Protein AF-A0A9P0TUX2-F1 (afdb_monomer_lite)

Radius of gyration: 12.16 Å; chains: 1; bounding box: 35×17×26 Å

pLDDT: mean 75.04, std 13.21, range [36.91, 89.19]

Secondary structure (DSSP, 8-state):
----PPPPHHHHHHHHHHHHHH--TT-PPSSHHHHHHHHHHHHHHHHHHHHSTTS----HHHHHHH--

Sequence (68 aa):
MDSRVRASPEQLSTLLEYMENHGDLARPLAGAQGRLSSDRQWSEPTNILNAVGGGVNKTIDKWKKVST

Structure (mmCIF, N/CA/C/O backbone):
data_AF-A0A9P0TUX2-F1
#
_entry.id   AF-A0A9P0TUX2-F1
#
loop_
_atom_site.group_PDB
_atom_site.id
_atom_site.type_symbol
_atom_site.label_atom_id
_atom_site.label_alt_id
_atom_site.label_comp_id
_atom_site.label_asym_id
_atom_site.label_entity_id
_atom_site.label_seq_id
_atom_site.pdbx_PDB_ins_code
_atom_site.Cartn_x
_atom_site.Cartn_y
_atom_site.Cartn_z
_atom_site.occupancy
_atom_site.B_iso_or_equiv
_atom_site.auth_seq_id
_atom_site.auth_comp_id
_atom_site.auth_asym_id
_atom_site.auth_atom_id
_atom_site.pdbx_PDB_model_num
ATOM 1 N N . MET A 1 1 ? -19.140 1.325 -20.088 1.00 36.91 1 MET A N 1
ATOM 2 C CA . MET A 1 1 ? -18.671 2.313 -19.097 1.00 36.91 1 MET A CA 1
ATOM 3 C C . MET A 1 1 ? -17.819 1.582 -18.073 1.00 36.91 1 MET A C 1
ATOM 5 O O . MET A 1 1 ? -18.378 0.872 -17.248 1.00 36.91 1 MET A O 1
ATOM 9 N N . ASP A 1 2 ? -16.493 1.696 -18.126 1.00 41.84 2 ASP A N 1
ATOM 10 C CA . ASP A 1 2 ? -15.642 1.252 -17.018 1.00 41.84 2 ASP A CA 1
ATOM 11 C C . ASP A 1 2 ? -15.893 2.180 -15.831 1.00 41.84 2 ASP A C 1
ATOM 13 O O . ASP A 1 2 ? -15.306 3.262 -15.732 1.00 41.84 2 ASP A O 1
ATOM 17 N N . SER A 1 3 ? -16.813 1.789 -14.952 1.00 50.72 3 SER A N 1
ATOM 18 C CA . SER A 1 3 ? -16.993 2.435 -13.658 1.00 50.72 3 SER A CA 1
ATOM 19 C C . SER A 1 3 ? -15.647 2.391 -12.945 1.00 50.72 3 SER A C 1
ATOM 21 O O . SER A 1 3 ? -15.216 1.342 -12.468 1.00 50.72 3 SER A O 1
ATOM 23 N N . ARG A 1 4 ? -14.927 3.519 -12.932 1.00 60.34 4 ARG A N 1
ATOM 24 C CA . ARG A 1 4 ? -13.681 3.674 -12.178 1.00 60.34 4 ARG A CA 1
ATOM 25 C C . ARG A 1 4 ? -14.051 3.610 -10.702 1.00 60.34 4 ARG A C 1
ATOM 27 O O . ARG A 1 4 ? -14.287 4.641 -10.082 1.00 60.34 4 ARG A O 1
ATOM 34 N N . VAL A 1 5 ? -14.164 2.397 -10.165 1.00 67.44 5 VAL A N 1
ATOM 35 C CA . VAL A 1 5 ? -14.513 2.188 -8.760 1.00 67.44 5 VAL A CA 1
ATOM 36 C C . VAL A 1 5 ? -13.431 2.877 -7.937 1.00 67.44 5 VAL A C 1
ATOM 38 O O . VAL A 1 5 ? -12.247 2.576 -8.111 1.00 67.44 5 VAL A O 1
ATOM 41 N N . ARG A 1 6 ? -13.802 3.880 -7.144 1.00 75.88 6 ARG A N 1
ATOM 42 C CA . ARG A 1 6 ? -12.843 4.609 -6.309 1.00 75.88 6 ARG A CA 1
ATOM 43 C C . ARG A 1 6 ? -12.371 3.700 -5.180 1.00 75.88 6 ARG A C 1
ATOM 45 O O . ARG A 1 6 ? -13.114 2.825 -4.753 1.00 75.88 6 ARG A O 1
ATOM 52 N N . ALA A 1 7 ? -11.122 3.882 -4.760 1.00 81.44 7 ALA A N 1
ATOM 53 C CA . ALA A 1 7 ? -10.645 3.256 -3.537 1.00 81.44 7 ALA A CA 1
ATOM 54 C C . ALA A 1 7 ? -11.474 3.769 -2.356 1.00 81.44 7 ALA A C 1
ATOM 56 O O . ALA A 1 7 ? -11.839 4.950 -2.335 1.00 81.44 7 ALA A O 1
ATOM 57 N N . SER A 1 8 ? -11.787 2.883 -1.416 1.00 85.38 8 SER A N 1
ATOM 58 C CA . SER A 1 8 ? -12.455 3.269 -0.175 1.00 85.38 8 SER A CA 1
ATOM 59 C C . SER A 1 8 ? -11.529 4.174 0.649 1.00 85.38 8 SER A C 1
ATOM 61 O O . SER A 1 8 ? -10.304 4.075 0.506 1.00 85.38 8 SER A O 1
ATOM 63 N N . PRO A 1 9 ? -12.069 5.070 1.490 1.00 84.19 9 PRO A N 1
ATOM 64 C CA . PRO A 1 9 ? -11.249 5.953 2.315 1.00 84.19 9 PRO A CA 1
ATOM 65 C C . PRO A 1 9 ? -10.266 5.176 3.199 1.00 84.19 9 PRO A C 1
ATOM 67 O O . PRO A 1 9 ? -9.121 5.597 3.323 1.00 84.19 9 PRO A O 1
ATOM 70 N N . GLU A 1 10 ? -10.647 3.998 3.699 1.00 87.38 10 GLU A N 1
ATOM 71 C CA . GLU A 1 10 ? -9.766 3.120 4.477 1.00 87.38 10 GLU A CA 1
ATOM 72 C C . GLU A 1 10 ? -8.564 2.656 3.648 1.00 87.38 10 GLU A C 1
ATOM 74 O O . GLU A 1 10 ? -7.430 2.724 4.106 1.00 87.38 10 GLU A O 1
ATOM 79 N N . GLN A 1 11 ? -8.790 2.261 2.392 1.00 86.81 11 GLN A N 1
ATOM 80 C CA . GLN A 1 11 ? -7.709 1.884 1.480 1.00 86.81 11 GLN A CA 1
ATOM 81 C C . GLN A 1 11 ? -6.798 3.076 1.172 1.00 86.81 11 GLN A C 1
ATOM 83 O O . GLN A 1 11 ? -5.585 2.921 1.087 1.00 86.81 11 GLN A O 1
ATOM 88 N N . LEU A 1 12 ? -7.357 4.277 1.015 1.00 84.88 12 LEU A N 1
ATOM 89 C CA . LEU A 1 12 ? -6.548 5.473 0.795 1.00 84.88 12 LEU A CA 1
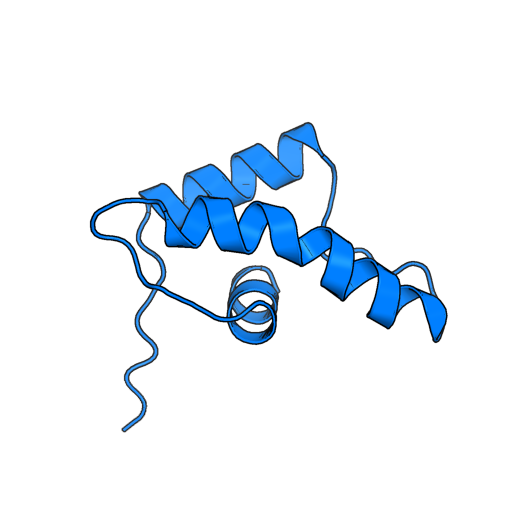ATOM 90 C C . LEU A 1 12 ? -5.676 5.785 2.022 1.00 84.88 12 LEU A C 1
ATOM 92 O O . LEU A 1 12 ? -4.488 6.047 1.868 1.00 84.88 12 LEU A O 1
ATOM 96 N N . SER A 1 13 ? -6.239 5.702 3.229 1.00 88.06 13 SER A N 1
ATOM 97 C CA . SER A 1 13 ? -5.497 5.883 4.480 1.00 88.06 13 SER A CA 1
ATOM 98 C C . SER A 1 13 ? -4.391 4.843 4.646 1.00 88.06 13 SER A C 1
ATOM 100 O O . SER A 1 13 ? -3.261 5.219 4.937 1.00 88.06 13 SER A O 1
ATOM 102 N N . THR A 1 14 ? -4.668 3.564 4.380 1.00 89.12 14 THR A N 1
ATOM 103 C CA . THR A 1 14 ? -3.648 2.504 4.419 1.00 89.12 14 THR A CA 1
ATOM 104 C C . THR A 1 14 ? -2.536 2.737 3.394 1.00 89.12 14 THR A C 1
ATOM 106 O O . THR A 1 14 ? -1.368 2.498 3.691 1.00 89.12 14 THR A O 1
ATOM 109 N N . LEU A 1 15 ? -2.866 3.232 2.195 1.00 85.88 15 LEU A N 1
ATOM 110 C CA . LEU A 1 15 ? -1.865 3.575 1.180 1.00 85.88 15 LEU A CA 1
ATOM 111 C C . LEU A 1 15 ? -0.956 4.718 1.653 1.00 85.88 15 LEU A C 1
ATOM 113 O O . LEU A 1 15 ? 0.258 4.640 1.478 1.00 85.88 15 LEU A O 1
ATOM 117 N N . LEU A 1 16 ? -1.540 5.765 2.242 1.00 86.31 16 LEU A N 1
ATOM 118 C CA . LEU A 1 16 ? -0.800 6.923 2.750 1.00 86.31 16 LEU A CA 1
ATOM 119 C C . LEU A 1 16 ? 0.097 6.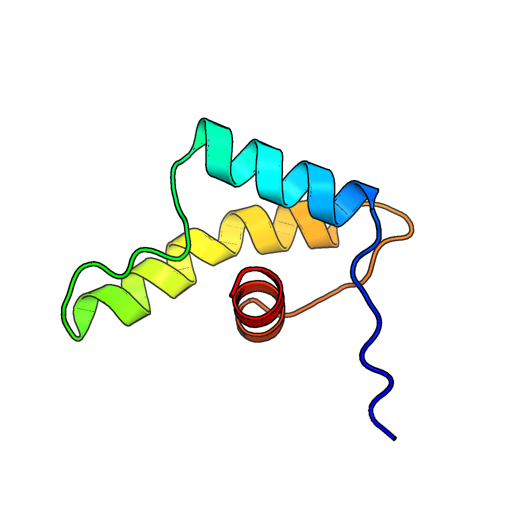549 3.935 1.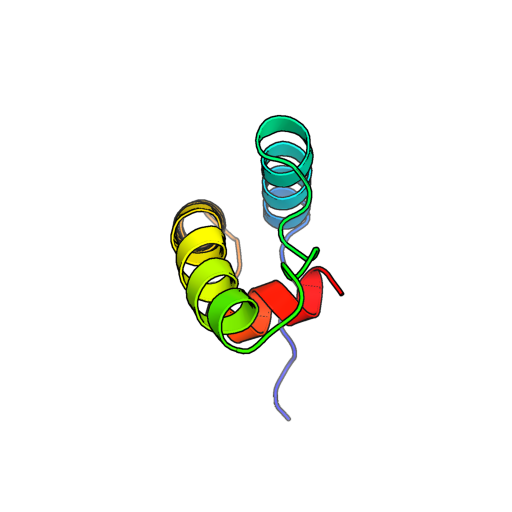00 86.31 16 LEU A C 1
ATOM 121 O O . LEU A 1 16 ? 1.267 6.916 3.935 1.00 86.31 16 LEU A O 1
ATOM 125 N N . GLU A 1 17 ? -0.410 5.768 4.890 1.00 88.94 17 GLU A N 1
ATOM 126 C CA . GLU A 1 17 ? 0.371 5.261 6.027 1.00 88.94 17 GLU A CA 1
ATOM 127 C C . GLU A 1 17 ? 1.549 4.397 5.553 1.00 88.94 17 GLU A C 1
ATOM 129 O O . GLU A 1 17 ? 2.678 4.543 6.024 1.00 88.94 17 GLU A O 1
ATOM 134 N N . TYR A 1 18 ? 1.318 3.549 4.545 1.00 85.88 18 TYR A N 1
ATOM 135 C CA . TYR A 1 18 ? 2.381 2.746 3.951 1.00 85.88 18 TYR A CA 1
ATOM 136 C C . TYR A 1 18 ? 3.458 3.621 3.291 1.00 85.88 18 TYR A C 1
ATOM 138 O O . TYR A 1 18 ? 4.647 3.373 3.481 1.00 85.88 18 TYR A O 1
ATOM 146 N N . MET A 1 19 ? 3.071 4.658 2.541 1.00 83.12 19 MET A N 1
ATOM 147 C CA . MET A 1 19 ? 4.025 5.602 1.937 1.00 83.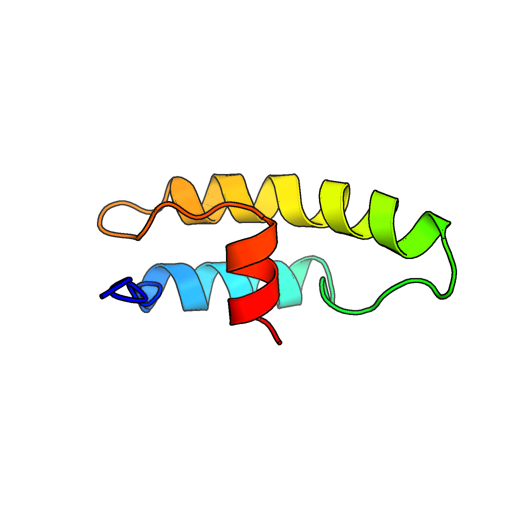12 19 MET A CA 1
ATOM 148 C C . MET A 1 19 ? 4.774 6.437 2.981 1.00 83.12 19 MET A C 1
ATOM 150 O O . MET A 1 19 ? 5.948 6.739 2.783 1.00 83.12 19 MET A O 1
ATOM 154 N N . GLU A 1 20 ? 4.133 6.799 4.091 1.00 84.50 20 GLU A N 1
ATOM 155 C CA . GLU A 1 20 ? 4.784 7.527 5.184 1.00 84.50 20 GLU A CA 1
ATOM 156 C C . GLU A 1 20 ? 5.858 6.663 5.864 1.00 84.50 20 GLU A C 1
ATOM 158 O O . GLU A 1 20 ? 6.966 7.135 6.117 1.00 84.50 20 GLU A O 1
ATOM 163 N N . ASN A 1 21 ? 5.569 5.377 6.079 1.00 83.62 21 ASN A N 1
ATOM 164 C CA . ASN A 1 21 ? 6.479 4.455 6.759 1.00 83.62 21 ASN A CA 1
ATOM 165 C C . ASN A 1 21 ? 7.587 3.884 5.847 1.00 83.62 21 ASN A C 1
ATOM 167 O O . ASN A 1 21 ? 8.701 3.629 6.304 1.00 83.62 21 ASN A O 1
ATOM 171 N N . HIS A 1 22 ? 7.303 3.672 4.555 1.00 78.00 22 HIS A N 1
ATOM 172 C CA . HIS A 1 22 ? 8.236 3.055 3.596 1.00 78.00 22 HIS A CA 1
ATOM 173 C C . HIS A 1 22 ? 8.867 4.047 2.604 1.00 78.00 22 HIS A C 1
ATOM 175 O O . HIS A 1 22 ? 9.791 3.683 1.871 1.00 78.00 22 HIS A O 1
ATOM 181 N N . GLY A 1 23 ? 8.405 5.297 2.594 1.00 74.31 23 GLY A N 1
ATOM 182 C CA . GLY A 1 23 ? 8.805 6.318 1.635 1.00 74.31 23 GLY A CA 1
ATOM 183 C C . GLY A 1 23 ? 7.972 6.302 0.351 1.00 74.31 23 GLY A C 1
ATOM 184 O O . GLY A 1 23 ? 7.131 5.436 0.105 1.00 74.31 23 GLY A O 1
ATOM 185 N N . ASP A 1 24 ? 8.220 7.303 -0.492 1.00 70.00 24 ASP A N 1
ATOM 186 C CA . ASP A 1 24 ? 7.430 7.547 -1.694 1.00 70.00 24 ASP A CA 1
ATOM 187 C C . ASP A 1 24 ? 7.551 6.397 -2.714 1.00 70.00 24 ASP A C 1
ATOM 189 O O . ASP A 1 24 ? 8.616 6.137 -3.283 1.00 70.00 24 ASP A O 1
ATOM 193 N N . LEU A 1 25 ? 6.429 5.711 -2.958 1.00 68.69 25 LEU A N 1
ATOM 194 C CA . LEU A 1 25 ? 6.321 4.615 -3.928 1.00 68.69 25 LEU A CA 1
ATOM 195 C C . LEU A 1 25 ? 6.284 5.094 -5.387 1.00 68.69 25 LEU A C 1
ATOM 197 O O . LEU A 1 25 ? 6.420 4.279 -6.309 1.00 68.69 25 LEU A O 1
ATOM 201 N N . ALA A 1 26 ? 6.046 6.388 -5.607 1.00 62.66 26 ALA A N 1
ATOM 202 C CA . ALA A 1 26 ? 5.940 6.997 -6.923 1.00 62.66 26 ALA A CA 1
ATOM 203 C C . ALA A 1 26 ? 7.285 7.526 -7.433 1.00 62.66 26 ALA A C 1
ATOM 205 O O . ALA A 1 26 ? 7.403 7.747 -8.637 1.00 62.66 26 ALA A O 1
ATOM 206 N N . ARG A 1 27 ? 8.307 7.675 -6.578 1.00 61.12 27 ARG A N 1
ATOM 207 C CA . ARG A 1 27 ? 9.637 8.161 -6.958 1.00 61.12 27 ARG A CA 1
ATOM 208 C C . ARG A 1 27 ? 10.368 7.103 -7.791 1.00 61.12 27 ARG A C 1
ATOM 210 O O . ARG A 1 27 ? 10.925 6.154 -7.234 1.00 61.12 27 ARG A O 1
ATOM 217 N N . PRO A 1 28 ? 10.440 7.243 -9.126 1.00 54.56 28 PRO A N 1
ATOM 218 C CA . PRO A 1 28 ? 11.182 6.301 -9.938 1.00 54.56 28 PRO A CA 1
ATOM 219 C C . PRO A 1 28 ? 12.664 6.600 -9.712 1.00 54.56 28 PRO A C 1
ATOM 221 O O . PRO A 1 28 ? 13.118 7.726 -9.932 1.00 54.56 28 PRO A O 1
ATOM 224 N N . LEU A 1 29 ? 13.448 5.600 -9.310 1.00 53.78 29 LEU A N 1
ATOM 225 C CA . LEU A 1 29 ? 14.890 5.652 -9.553 1.00 53.78 29 LEU A CA 1
ATOM 226 C C . LEU A 1 29 ? 15.066 5.816 -11.069 1.00 53.78 29 LEU A C 1
ATOM 228 O O . LEU A 1 29 ? 14.576 4.990 -11.839 1.00 53.78 29 LEU A O 1
ATOM 232 N N . ALA A 1 30 ? 15.664 6.923 -11.508 1.00 51.47 30 ALA A N 1
ATOM 233 C CA . ALA A 1 30 ? 15.756 7.257 -12.925 1.00 51.47 30 ALA A CA 1
ATOM 234 C C . ALA A 1 30 ? 16.362 6.090 -13.736 1.00 51.47 30 ALA A C 1
ATOM 236 O O . ALA A 1 30 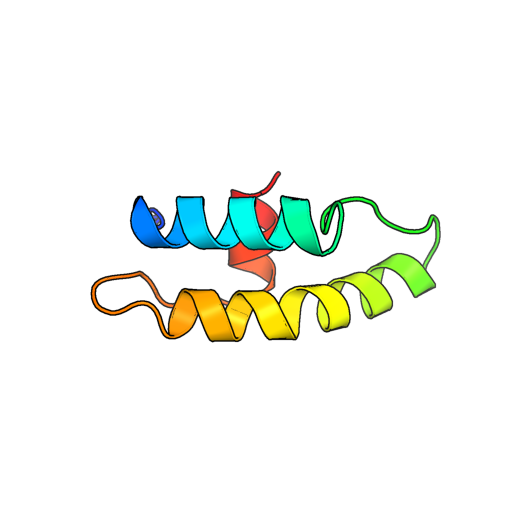? 17.419 5.570 -13.386 1.00 51.47 30 ALA A O 1
ATOM 237 N N . GLY A 1 31 ? 15.694 5.678 -14.822 1.00 55.81 31 GLY A N 1
ATOM 238 C CA . GLY A 1 31 ? 16.184 4.655 -15.758 1.00 55.81 31 GLY A CA 1
ATOM 239 C C . GLY A 1 31 ? 15.299 3.407 -15.897 1.00 55.81 31 GLY A C 1
ATOM 240 O O . GLY A 1 31 ? 14.266 3.256 -15.248 1.00 55.81 31 GLY A O 1
ATOM 241 N N . ALA A 1 32 ? 15.697 2.486 -16.783 1.00 54.78 32 ALA A N 1
ATOM 242 C CA . ALA A 1 32 ? 14.939 1.267 -17.100 1.00 54.78 32 ALA A CA 1
ATOM 243 C C . ALA A 1 32 ? 14.770 0.315 -15.897 1.00 54.78 32 ALA A C 1
ATOM 245 O O . ALA A 1 32 ? 13.756 -0.375 -15.803 1.00 54.78 32 ALA A O 1
ATOM 246 N N . GLN A 1 33 ? 15.714 0.333 -14.949 1.00 55.75 33 GLN A N 1
ATOM 247 C CA . GLN A 1 33 ? 15.627 -0.418 -13.692 1.00 55.75 33 GLN A CA 1
ATOM 248 C C . GLN A 1 33 ? 14.561 0.137 -12.735 1.00 55.75 33 GLN A C 1
ATOM 250 O O . GLN A 1 33 ? 13.962 -0.638 -11.993 1.00 55.75 33 GLN A O 1
ATOM 255 N N . GLY A 1 34 ? 14.249 1.438 -12.802 1.00 57.66 34 GLY A N 1
ATOM 256 C CA . GLY A 1 34 ? 13.228 2.064 -11.961 1.00 57.66 34 GLY A CA 1
ATOM 257 C C . GLY A 1 34 ? 11.846 1.448 -12.144 1.00 57.66 34 GLY A C 1
ATOM 258 O O . GLY A 1 34 ? 11.139 1.236 -11.170 1.00 57.66 34 GLY A O 1
ATOM 259 N N . ARG A 1 35 ? 11.484 1.059 -13.375 1.00 58.41 35 ARG A N 1
ATOM 260 C CA . ARG A 1 35 ? 10.170 0.459 -13.669 1.00 58.41 35 ARG A CA 1
ATOM 261 C C . ARG A 1 35 ? 9.981 -0.929 -13.052 1.00 58.41 35 ARG A C 1
ATOM 263 O O . ARG A 1 35 ? 8.897 -1.218 -12.551 1.00 58.41 35 ARG A O 1
ATOM 270 N N . LEU A 1 36 ? 11.021 -1.765 -13.073 1.00 59.19 36 LEU A N 1
ATOM 271 C CA . LEU A 1 36 ? 10.994 -3.099 -12.459 1.00 59.19 36 LEU A CA 1
ATOM 272 C C . LEU A 1 36 ? 11.001 -3.006 -10.928 1.00 59.19 36 LEU A C 1
ATOM 274 O O . LEU A 1 36 ? 10.272 -3.744 -10.265 1.00 59.19 36 LEU A O 1
ATOM 278 N N . SER A 1 37 ? 11.772 -2.065 -10.374 1.00 62.41 37 SER A N 1
ATOM 279 C CA . SER A 1 37 ? 11.781 -1.790 -8.935 1.00 62.41 37 SER A CA 1
ATOM 280 C C . SER A 1 37 ? 10.431 -1.266 -8.453 1.00 62.41 37 SER A C 1
ATOM 282 O O . SER A 1 37 ? 9.922 -1.763 -7.451 1.00 62.41 37 SER A O 1
ATOM 284 N N . SER A 1 38 ? 9.789 -0.369 -9.210 1.00 67.12 38 SER A N 1
ATOM 285 C CA . SER A 1 38 ? 8.449 0.115 -8.881 1.00 67.12 38 SER A CA 1
ATOM 286 C C . SER A 1 38 ? 7.432 -1.024 -8.832 1.00 67.12 38 SER A C 1
ATOM 288 O O . SER A 1 38 ? 6.613 -1.061 -7.929 1.00 67.12 38 SER A O 1
ATOM 290 N N . ASP A 1 39 ? 7.438 -1.982 -9.761 1.00 70.00 39 ASP A N 1
ATOM 291 C CA . ASP A 1 39 ? 6.460 -3.080 -9.693 1.00 70.00 39 ASP A CA 1
ATOM 292 C C . ASP A 1 39 ? 6.607 -3.946 -8.435 1.00 70.00 39 ASP A C 1
ATOM 294 O O . ASP A 1 39 ? 5.618 -4.220 -7.757 1.00 70.00 39 ASP A O 1
ATOM 298 N N . ARG A 1 40 ? 7.848 -4.259 -8.043 1.00 75.50 40 ARG A N 1
ATOM 299 C CA . ARG A 1 40 ? 8.121 -4.941 -6.769 1.00 75.50 40 ARG A CA 1
ATOM 300 C C . ARG A 1 40 ? 7.700 -4.115 -5.556 1.00 75.50 40 ARG A C 1
ATOM 302 O O . ARG A 1 40 ? 7.067 -4.663 -4.661 1.00 75.50 40 ARG A O 1
ATOM 309 N N . GLN A 1 41 ? 8.008 -2.819 -5.540 1.00 78.56 41 GLN A N 1
ATOM 310 C CA . GLN A 1 41 ? 7.625 -1.918 -4.446 1.00 78.56 41 GLN A CA 1
ATOM 311 C C . GLN A 1 41 ? 6.107 -1.802 -4.290 1.00 78.56 41 GLN A C 1
ATOM 313 O O . GLN A 1 41 ? 5.615 -1.630 -3.183 1.00 78.56 41 GLN A O 1
ATOM 318 N N . TRP A 1 42 ? 5.359 -1.934 -5.386 1.00 84.44 42 TRP A N 1
ATOM 319 C CA . TRP A 1 42 ? 3.903 -1.870 -5.366 1.00 84.44 42 TRP A CA 1
ATOM 320 C C . TRP A 1 42 ? 3.221 -3.211 -5.063 1.00 84.44 42 TRP A C 1
ATOM 322 O O . TRP A 1 42 ? 2.023 -3.216 -4.783 1.00 84.44 42 TRP A O 1
ATOM 332 N N . SER A 1 43 ? 3.941 -4.336 -5.085 1.00 84.75 43 SER A N 1
ATOM 333 C CA . SER A 1 43 ? 3.366 -5.666 -4.839 1.00 84.75 43 SER A CA 1
ATOM 334 C C . SER A 1 43 ? 2.817 -5.814 -3.416 1.00 84.75 43 SER A C 1
ATOM 336 O O . SER A 1 43 ? 1.685 -6.258 -3.236 1.00 84.75 43 SER A O 1
ATOM 338 N N . GLU A 1 44 ? 3.600 -5.415 -2.415 1.00 85.62 44 GLU A N 1
ATOM 339 C CA . GLU A 1 44 ? 3.223 -5.472 -0.998 1.00 85.62 44 GLU A CA 1
ATOM 340 C C . GLU A 1 44 ? 2.016 -4.567 -0.668 1.00 85.62 44 GLU A C 1
ATOM 342 O O . GLU A 1 44 ? 0.989 -5.089 -0.225 1.00 85.62 44 GLU A O 1
ATOM 347 N N . PRO A 1 45 ? 2.035 -3.246 -0.956 1.00 86.31 45 PRO A N 1
ATOM 348 C CA . PRO A 1 45 ? 0.895 -2.381 -0.665 1.00 86.31 45 PRO A CA 1
ATOM 349 C C . PRO A 1 45 ? -0.338 -2.785 -1.473 1.00 86.31 45 PRO A C 1
ATOM 351 O O . PRO A 1 45 ? -1.446 -2.698 -0.962 1.00 86.31 45 PRO A O 1
ATOM 354 N N . THR A 1 46 ? -0.182 -3.305 -2.697 1.00 88.44 46 THR A N 1
ATOM 355 C CA . THR A 1 46 ? -1.325 -3.825 -3.464 1.00 88.44 46 THR A CA 1
ATOM 356 C C . THR A 1 46 ? -2.019 -4.964 -2.726 1.00 88.44 46 THR A C 1
ATOM 358 O O . THR A 1 46 ? -3.245 -4.955 -2.646 1.00 88.44 46 THR A O 1
ATOM 361 N N . ASN A 1 47 ? -1.270 -5.913 -2.160 1.00 89.19 47 ASN A N 1
ATOM 362 C CA . ASN A 1 47 ? -1.854 -7.007 -1.383 1.00 89.19 47 ASN A CA 1
ATOM 363 C C . ASN A 1 47 ? -2.551 -6.496 -0.119 1.00 89.19 47 ASN A C 1
ATOM 365 O O . ASN A 1 47 ? -3.682 -6.902 0.146 1.00 89.19 47 ASN A O 1
ATOM 369 N N . ILE A 1 48 ? -1.923 -5.571 0.612 1.00 88.69 48 ILE A N 1
ATOM 370 C CA . ILE A 1 48 ? -2.497 -4.969 1.824 1.00 88.69 48 ILE A CA 1
ATOM 371 C C . ILE A 1 48 ? -3.814 -4.250 1.493 1.00 88.69 48 ILE A C 1
ATOM 373 O O . ILE A 1 48 ? -4.840 -4.510 2.117 1.00 88.69 48 ILE A O 1
ATOM 377 N N . LEU A 1 49 ? -3.820 -3.402 0.463 1.00 87.81 49 LEU A N 1
ATOM 378 C CA . LEU A 1 49 ? -4.996 -2.633 0.042 1.00 87.81 49 LEU A CA 1
ATOM 379 C C . LEU A 1 49 ? -6.126 -3.530 -0.448 1.00 87.81 49 LEU A C 1
ATOM 381 O O . LEU A 1 49 ? -7.294 -3.283 -0.155 1.00 87.81 49 LEU A O 1
ATOM 385 N N . ASN A 1 50 ? -5.779 -4.581 -1.184 1.00 88.94 50 ASN A N 1
ATOM 386 C CA . ASN A 1 50 ? -6.724 -5.568 -1.688 1.00 88.94 50 ASN A CA 1
ATOM 387 C C . ASN A 1 50 ? -7.305 -6.456 -0.573 1.00 88.94 50 ASN A C 1
ATOM 389 O O . ASN A 1 50 ? -8.377 -7.029 -0.771 1.00 88.94 50 ASN A O 1
ATOM 393 N N . ALA A 1 51 ? -6.625 -6.557 0.572 1.00 87.94 51 ALA A N 1
ATOM 394 C CA . ALA A 1 51 ? -7.092 -7.268 1.759 1.00 87.94 51 ALA A CA 1
ATOM 395 C C . ALA A 1 51 ? -8.004 -6.417 2.665 1.00 87.94 51 ALA A C 1
ATOM 397 O O . ALA A 1 51 ? -8.662 -6.968 3.548 1.00 87.94 51 ALA A O 1
ATOM 398 N N . VAL A 1 52 ? -8.092 -5.097 2.446 1.00 86.12 52 VAL A N 1
ATOM 399 C CA . VAL A 1 52 ? -9.028 -4.227 3.174 1.00 86.12 52 VAL A CA 1
ATOM 400 C C . VAL A 1 52 ? -10.468 -4.616 2.820 1.00 86.12 52 VAL A C 1
ATOM 402 O O . VAL A 1 52 ? -10.925 -4.449 1.685 1.00 86.12 52 VAL A O 1
ATOM 405 N N . GLY A 1 53 ? -11.195 -5.146 3.805 1.00 77.69 53 GLY A N 1
ATOM 406 C CA . GLY A 1 53 ? -12.588 -5.566 3.655 1.00 77.69 53 GLY A CA 1
ATOM 407 C C . GLY A 1 53 ? -13.509 -4.398 3.292 1.00 77.69 53 GLY A C 1
ATOM 408 O O . GLY A 1 53 ? -13.408 -3.320 3.865 1.00 77.69 53 GLY A O 1
ATOM 409 N N . GLY A 1 54 ? -14.402 -4.601 2.316 1.00 74.75 54 GLY A N 1
ATOM 410 C CA . GLY A 1 54 ? -15.275 -3.536 1.793 1.00 74.75 54 GLY A CA 1
ATOM 411 C C . GLY A 1 54 ? -14.579 -2.559 0.833 1.00 74.75 54 GLY A C 1
ATOM 412 O O . GLY A 1 54 ? -15.205 -1.615 0.351 1.00 74.75 54 GLY A O 1
ATOM 413 N N . GLY A 1 55 ? -13.298 -2.791 0.538 1.00 78.12 55 GLY A N 1
ATOM 414 C CA . GLY A 1 55 ? -12.514 -2.061 -0.447 1.00 78.12 55 GLY A CA 1
ATOM 415 C C . GLY A 1 55 ? -12.627 -2.607 -1.872 1.00 78.12 55 GLY A C 1
ATOM 416 O O . GLY A 1 55 ? -13.257 -3.630 -2.145 1.00 78.12 55 GLY A O 1
ATOM 417 N N . VAL A 1 56 ? -11.972 -1.922 -2.808 1.00 83.06 56 VAL A N 1
ATOM 418 C CA . VAL A 1 56 ? -11.847 -2.371 -4.200 1.00 83.06 56 VAL A CA 1
ATOM 419 C C . VAL A 1 56 ? -10.582 -3.181 -4.406 1.00 83.06 56 VAL A C 1
ATOM 421 O O . VAL A 1 56 ? -9.506 -2.788 -3.964 1.00 83.06 56 VAL A O 1
ATOM 424 N N . ASN A 1 57 ? -10.691 -4.270 -5.158 1.00 84.44 57 ASN A N 1
ATOM 425 C CA . ASN A 1 57 ? -9.522 -5.014 -5.595 1.00 84.44 57 ASN A CA 1
ATOM 426 C C . ASN A 1 57 ? -8.983 -4.395 -6.892 1.00 84.44 57 ASN A C 1
ATOM 428 O O . ASN A 1 57 ? -9.723 -4.219 -7.867 1.00 84.44 57 ASN A O 1
ATOM 432 N N . LYS A 1 58 ? -7.709 -4.011 -6.901 1.00 84.69 58 LYS A N 1
ATOM 433 C CA . LYS A 1 58 ? -7.054 -3.376 -8.050 1.00 84.69 58 LYS A CA 1
ATOM 434 C C . LYS A 1 58 ? -5.705 -4.026 -8.316 1.00 84.69 58 LYS A C 1
ATOM 436 O O . LYS A 1 58 ? -5.035 -4.520 -7.415 1.00 84.69 58 LYS A O 1
ATOM 441 N N . THR A 1 59 ? -5.298 -3.987 -9.579 1.00 84.62 59 THR A N 1
ATOM 442 C CA . THR A 1 59 ? -3.941 -4.350 -9.983 1.00 84.62 59 THR A CA 1
ATOM 443 C C . THR A 1 59 ? -2.958 -3.239 -9.618 1.00 84.62 59 THR A C 1
ATOM 445 O O . THR A 1 59 ? -3.350 -2.078 -9.473 1.00 84.62 59 THR A O 1
ATOM 448 N N . ILE A 1 60 ? -1.669 -3.576 -9.549 1.00 83.69 60 ILE A N 1
ATOM 449 C CA . ILE A 1 60 ? -0.575 -2.624 -9.303 1.00 83.69 60 ILE A CA 1
ATOM 450 C C . ILE A 1 60 ? -0.671 -1.387 -10.220 1.00 83.69 60 ILE A C 1
ATOM 452 O O . ILE A 1 60 ? -0.588 -0.260 -9.744 1.00 83.69 60 ILE A O 1
ATOM 456 N N . ASP A 1 61 ? -0.917 -1.567 -11.525 1.00 80.62 61 ASP A N 1
ATOM 457 C CA . ASP A 1 61 ? -1.058 -0.453 -12.485 1.00 80.62 61 ASP A CA 1
ATOM 458 C C . ASP A 1 61 ? -2.217 0.495 -12.133 1.00 80.62 61 ASP A C 1
ATOM 460 O O . ASP A 1 61 ? -2.126 1.714 -12.291 1.00 80.62 61 ASP A O 1
ATOM 464 N N . LYS A 1 62 ? -3.319 -0.059 -11.615 1.00 83.75 62 LYS A N 1
ATOM 465 C CA . LYS A 1 62 ? -4.472 0.732 -11.182 1.00 83.75 62 LYS A CA 1
ATOM 466 C C . LYS A 1 62 ? -4.183 1.471 -9.878 1.00 83.75 62 LYS A C 1
ATOM 468 O O . LYS A 1 62 ? -4.635 2.604 -9.758 1.00 83.75 62 LYS A O 1
ATOM 473 N N . TRP A 1 63 ? -3.445 0.873 -8.942 1.00 84.31 63 TRP A N 1
ATOM 474 C CA . TRP A 1 63 ? -3.022 1.537 -7.703 1.00 84.31 63 TRP A CA 1
ATOM 475 C C . TRP A 1 63 ? -2.021 2.668 -7.961 1.00 84.31 63 TRP A C 1
ATOM 477 O O . TRP A 1 63 ? -2.231 3.773 -7.469 1.00 84.31 63 TRP A O 1
ATOM 487 N N . LYS A 1 64 ? -1.037 2.452 -8.843 1.00 78.88 64 LYS A N 1
ATOM 488 C CA . LYS A 1 64 ? -0.088 3.488 -9.297 1.00 78.88 64 LYS A CA 1
ATOM 489 C C . LYS A 1 64 ? -0.789 4.735 -9.856 1.00 78.88 64 LYS A C 1
ATOM 491 O O . LYS A 1 64 ? -0.350 5.856 -9.628 1.00 78.88 64 LYS A O 1
ATOM 496 N N . LYS A 1 65 ? -1.907 4.555 -10.568 1.00 77.06 65 LYS A N 1
ATOM 497 C CA . LYS A 1 65 ? -2.737 5.661 -11.085 1.00 77.06 65 LYS A CA 1
ATOM 498 C C . LYS A 1 65 ? -3.572 6.373 -10.022 1.00 77.06 65 LYS A C 1
ATOM 500 O O . LYS A 1 65 ? -4.039 7.468 -10.287 1.00 77.06 65 LYS A O 1
ATOM 505 N N . VAL A 1 66 ? -3.839 5.738 -8.882 1.00 75.19 66 VAL A N 1
ATOM 506 C CA . VAL A 1 66 ? -4.554 6.369 -7.759 1.00 75.19 66 VAL A CA 1
ATOM 507 C C . VAL A 1 66 ? -3.604 7.244 -6.940 1.00 75.19 66 VAL A C 1
ATOM 509 O O . VAL A 1 66 ? -4.054 8.218 -6.349 1.00 75.19 66 VAL A O 1
ATOM 512 N N . SER A 1 67 ? -2.310 6.914 -6.924 1.00 65.38 67 SER A N 1
ATOM 513 C CA . SER A 1 67 ? -1.277 7.676 -6.216 1.00 65.38 67 SER A CA 1
ATOM 514 C C . SER A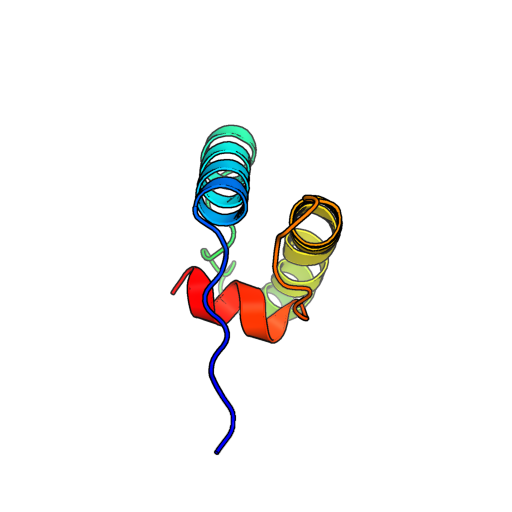 1 67 ? -0.579 8.756 -7.047 1.00 65.38 67 SER A C 1
ATOM 516 O O . SER A 1 67 ? 0.298 9.424 -6.511 1.00 65.38 67 SER A O 1
ATOM 518 N N . THR A 1 68 ? -0.886 8.869 -8.344 1.00 60.12 68 THR A N 1
ATOM 519 C CA . THR A 1 68 ? -0.366 9.920 -9.242 1.00 60.12 68 THR A CA 1
ATOM 520 C C . THR A 1 68 ? -1.409 11.015 -9.383 1.00 60.12 68 THR A C 1
ATOM 522 O O . THR A 1 68 ? -1.022 12.201 -9.355 1.00 60.12 68 THR A O 1
#

Organism: Pieris brassicae (NCBI:txid7116)

Foldseek 3Di:
DPPLADWDVVLVVLVVVCCVVVNDLLDQPPDPVSVVVSQVSQPVSLVVSCPPPPTDRDHSVSVSVNSD